Protein AF-A0A1W2E3R9-F1 (afdb_monomer_lite)

Structure (mmCIF, N/CA/C/O backbone):
data_AF-A0A1W2E3R9-F1
#
_entry.id   AF-A0A1W2E3R9-F1
#
loop_
_atom_site.group_PDB
_atom_site.id
_atom_site.type_symbol
_atom_site.label_atom_id
_atom_site.label_alt_id
_atom_site.label_comp_id
_atom_site.label_asym_id
_atom_site.label_entity_id
_atom_site.label_seq_id
_atom_site.pdbx_PDB_ins_code
_atom_site.Cartn_x
_atom_site.Cartn_y
_atom_site.Cartn_z
_atom_site.occupancy
_atom_site.B_iso_or_equiv
_atom_site.auth_seq_id
_atom_site.auth_comp_id
_atom_site.auth_asym_id
_atom_site.auth_atom_id
_atom_site.pdbx_PDB_model_num
ATOM 1 N N . MET A 1 1 ? 9.033 -25.058 -0.816 1.00 44.56 1 MET A N 1
ATOM 2 C CA . MET A 1 1 ? 7.835 -24.252 -1.118 1.00 44.56 1 MET A CA 1
ATOM 3 C C . MET A 1 1 ? 8.364 -22.857 -1.379 1.00 44.56 1 MET A C 1
ATOM 5 O O . MET A 1 1 ? 8.979 -22.312 -0.474 1.00 44.56 1 MET A O 1
ATOM 9 N N . THR A 1 2 ? 8.320 -22.373 -2.618 1.00 52.03 2 THR A N 1
ATOM 10 C CA . THR A 1 2 ? 8.817 -21.028 -2.948 1.00 52.03 2 THR A CA 1
ATOM 11 C C . THR A 1 2 ? 7.955 -20.015 -2.199 1.00 52.03 2 THR A C 1
ATOM 13 O O . THR A 1 2 ? 6.732 -20.154 -2.202 1.00 52.03 2 THR A O 1
ATOM 16 N N . ASP A 1 3 ? 8.582 -19.063 -1.510 1.00 84.88 3 ASP A N 1
ATOM 17 C CA . ASP A 1 3 ? 7.888 -17.961 -0.839 1.00 84.88 3 ASP A CA 1
ATOM 18 C C . ASP A 1 3 ? 6.992 -17.246 -1.869 1.00 84.88 3 ASP A C 1
ATOM 20 O O . ASP A 1 3 ? 7.443 -16.931 -2.973 1.00 84.88 3 ASP A O 1
ATOM 24 N N . ILE A 1 4 ? 5.713 -17.034 -1.542 1.00 76.00 4 ILE A N 1
ATOM 25 C CA . ILE A 1 4 ? 4.731 -16.383 -2.425 1.00 76.00 4 ILE A CA 1
ATOM 26 C C . ILE A 1 4 ? 5.256 -15.015 -2.878 1.00 76.00 4 ILE A C 1
ATOM 28 O O . ILE A 1 4 ? 5.067 -14.644 -4.038 1.00 76.00 4 ILE A O 1
ATOM 32 N N . ARG A 1 5 ? 5.992 -14.303 -2.013 1.00 80.00 5 ARG A N 1
ATOM 33 C CA . ARG A 1 5 ? 6.650 -13.043 -2.375 1.00 80.00 5 ARG A CA 1
ATOM 34 C C . ARG A 1 5 ? 7.653 -13.240 -3.510 1.00 80.00 5 ARG A C 1
ATOM 36 O O . ARG A 1 5 ? 7.603 -12.518 -4.502 1.00 80.00 5 ARG A O 1
ATOM 43 N N . GLN A 1 6 ? 8.522 -14.241 -3.395 1.00 81.25 6 GLN A N 1
ATOM 44 C CA . GLN A 1 6 ? 9.517 -14.550 -4.420 1.00 81.25 6 GLN A CA 1
ATOM 45 C C . GLN A 1 6 ? 8.853 -14.935 -5.751 1.00 81.25 6 GLN A C 1
ATOM 47 O O . GLN A 1 6 ? 9.261 -14.445 -6.801 1.00 81.25 6 GLN A O 1
ATOM 52 N N . ALA A 1 7 ? 7.794 -15.750 -5.716 1.00 76.25 7 ALA A N 1
ATOM 53 C CA . ALA A 1 7 ? 7.056 -16.129 -6.921 1.00 76.25 7 ALA A CA 1
ATOM 54 C C . ALA A 1 7 ? 6.421 -14.911 -7.626 1.00 76.25 7 ALA A C 1
ATOM 56 O O . ALA A 1 7 ? 6.447 -14.814 -8.855 1.00 76.25 7 ALA A O 1
ATOM 57 N N . LEU A 1 8 ? 5.888 -13.954 -6.859 1.00 78.75 8 LEU A N 1
ATOM 58 C CA . LEU A 1 8 ? 5.338 -12.706 -7.396 1.00 78.75 8 LEU A CA 1
ATOM 59 C C . LEU A 1 8 ? 6.429 -11.806 -7.991 1.00 78.75 8 LEU A C 1
ATOM 61 O O . LEU A 1 8 ? 6.228 -11.231 -9.060 1.00 78.75 8 LEU A O 1
ATOM 65 N N . GLU A 1 9 ? 7.587 -11.688 -7.337 1.00 87.12 9 GLU A N 1
ATOM 66 C CA . GLU A 1 9 ? 8.725 -10.915 -7.850 1.00 87.12 9 GLU A CA 1
ATOM 67 C C . GLU A 1 9 ? 9.290 -11.502 -9.153 1.00 87.12 9 GLU A C 1
ATOM 69 O O . GLU A 1 9 ? 9.635 -10.758 -10.076 1.00 87.12 9 GLU A O 1
ATOM 74 N N . GLU A 1 10 ? 9.367 -12.830 -9.256 1.00 86.19 10 GLU A N 1
ATOM 75 C CA . GLU A 1 10 ? 9.781 -13.528 -10.477 1.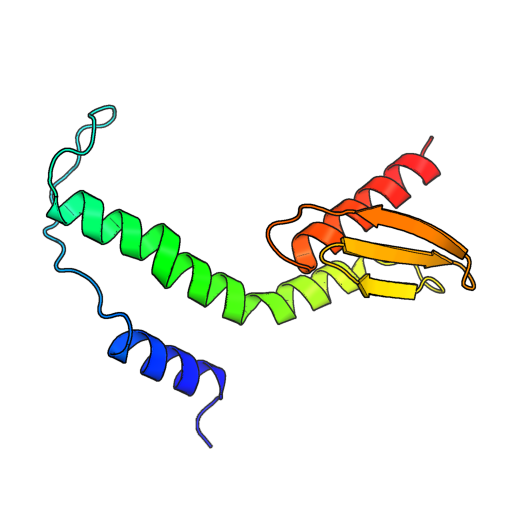00 86.19 10 GLU A CA 1
ATOM 76 C C . GLU A 1 10 ? 8.788 -13.282 -11.621 1.00 86.19 10 GLU A C 1
ATOM 78 O O . GLU A 1 10 ? 9.197 -12.887 -12.716 1.00 86.19 10 GLU A O 1
ATOM 83 N N . ALA A 1 11 ? 7.483 -13.415 -11.362 1.00 81.81 11 ALA A N 1
ATOM 84 C CA . ALA A 1 11 ? 6.445 -13.117 -12.348 1.00 81.81 11 ALA A CA 1
ATOM 85 C C . ALA A 1 11 ? 6.476 -11.645 -12.799 1.00 81.81 11 ALA A C 1
ATOM 87 O O . ALA A 1 11 ? 6.371 -11.358 -13.995 1.00 81.81 11 ALA A O 1
ATOM 88 N N . PHE A 1 12 ? 6.681 -10.709 -11.866 1.00 87.75 12 PHE A N 1
ATOM 89 C CA . PHE A 1 12 ? 6.787 -9.282 -12.167 1.00 87.75 12 PHE A CA 1
ATOM 90 C C . PHE A 1 12 ? 7.926 -8.980 -13.147 1.00 87.75 12 PHE A C 1
ATOM 92 O O . PHE A 1 12 ? 7.710 -8.259 -14.119 1.00 87.75 12 PHE A O 1
ATOM 99 N N . LYS A 1 13 ? 9.113 -9.567 -12.948 1.00 88.25 13 LYS A N 1
ATOM 100 C CA . LYS A 1 13 ? 10.271 -9.363 -13.840 1.00 88.25 13 LYS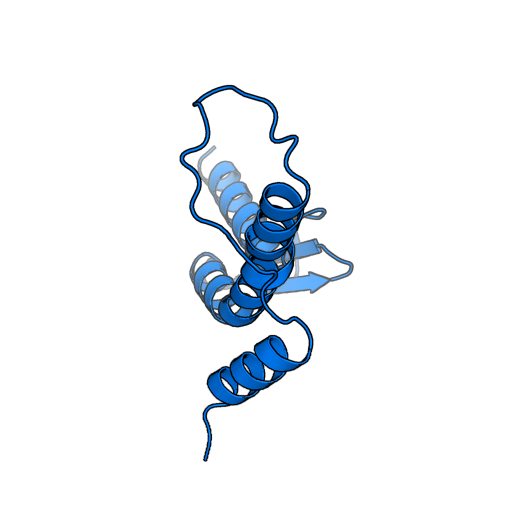 A CA 1
ATOM 101 C C . LYS A 1 13 ? 10.015 -9.852 -15.268 1.00 88.25 13 LYS A C 1
ATOM 103 O O . LYS A 1 13 ? 10.538 -9.259 -16.207 1.00 88.25 13 LYS A O 1
ATOM 108 N N . VAL A 1 14 ? 9.216 -10.909 -15.436 1.00 89.88 14 VAL A N 1
ATOM 109 C CA . VAL A 1 14 ? 8.850 -11.449 -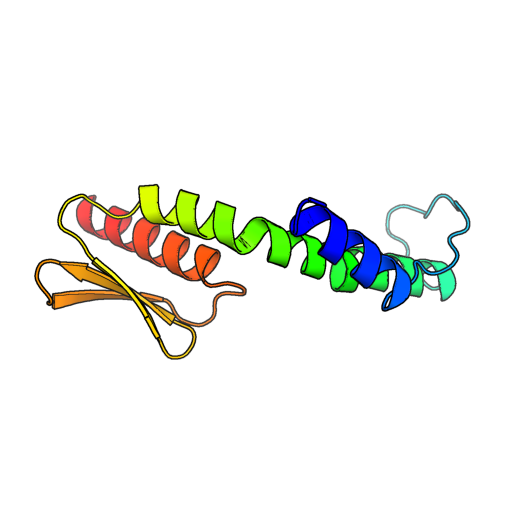16.757 1.00 89.88 14 VAL A CA 1
ATOM 110 C C . VAL A 1 14 ? 7.813 -10.565 -17.454 1.00 89.88 14 VAL A C 1
ATOM 112 O O . VAL A 1 14 ? 7.953 -10.276 -18.640 1.00 89.88 14 VAL A O 1
ATOM 115 N N . ILE A 1 15 ? 6.779 -10.124 -16.733 1.00 85.19 15 ILE A N 1
ATOM 116 C CA . ILE A 1 15 ? 5.667 -9.336 -17.297 1.00 85.19 15 ILE A CA 1
ATOM 117 C C . ILE A 1 15 ? 6.080 -7.875 -17.542 1.00 85.19 15 ILE A C 1
ATOM 119 O O . ILE A 1 15 ? 5.652 -7.251 -18.514 1.00 85.19 15 ILE A O 1
ATOM 123 N N . HIS A 1 16 ? 6.918 -7.324 -16.665 1.00 87.12 16 HIS A N 1
ATOM 124 C CA . HIS A 1 16 ? 7.356 -5.932 -16.682 1.00 87.12 16 HIS A CA 1
ATOM 125 C C . HIS A 1 16 ? 8.887 -5.835 -16.694 1.00 87.12 16 HIS A C 1
ATOM 127 O O . HIS A 1 16 ? 9.472 -5.355 -15.719 1.00 87.12 16 HIS A O 1
ATOM 133 N N . PRO A 1 17 ? 9.552 -6.253 -17.786 1.00 90.31 17 PRO A N 1
ATOM 134 C CA . PRO A 1 17 ? 11.005 -6.219 -17.863 1.00 90.31 17 PRO A CA 1
ATOM 135 C C . PRO A 1 17 ? 11.536 -4.791 -17.704 1.00 90.31 17 PRO A C 1
ATOM 137 O O . PRO A 1 17 ? 10.934 -3.823 -18.180 1.00 90.31 17 PRO A O 1
ATOM 140 N N . GLU A 1 18 ? 12.676 -4.673 -17.030 1.00 90.38 18 GLU A N 1
ATOM 141 C CA . GLU A 1 18 ? 13.361 -3.399 -16.837 1.00 90.38 18 GLU A CA 1
ATOM 142 C C . GLU A 1 18 ? 13.813 -2.822 -18.192 1.00 90.38 18 GLU A C 1
ATOM 144 O O . GLU A 1 18 ? 14.468 -3.523 -18.972 1.00 90.38 18 GLU A O 1
ATOM 149 N N . PRO A 1 19 ? 13.486 -1.554 -18.507 1.00 87.69 19 PRO A N 1
ATOM 150 C CA . PRO A 1 19 ? 13.969 -0.908 -19.714 1.00 87.69 19 PRO A CA 1
ATOM 151 C C . PRO A 1 19 ? 15.491 -0.748 -19.663 1.00 87.69 19 PRO A C 1
ATOM 153 O O . PRO A 1 19 ? 16.032 -0.452 -18.594 1.00 87.69 19 PRO A O 1
ATOM 156 N N . PRO A 1 20 ? 16.183 -0.835 -20.811 1.00 83.19 20 PRO A N 1
ATOM 157 C CA . PRO A 1 20 ? 17.617 -0.596 -20.866 1.00 83.19 20 PRO A CA 1
ATOM 158 C C . PRO A 1 20 ? 17.959 0.789 -20.305 1.00 83.19 20 PRO A C 1
ATOM 160 O O . PRO A 1 20 ? 17.397 1.804 -20.721 1.00 83.19 20 PRO A O 1
ATOM 163 N N . TYR A 1 21 ? 18.907 0.823 -19.370 1.00 76.81 21 TYR A N 1
ATOM 164 C CA . TYR A 1 21 ? 19.400 2.044 -18.747 1.00 76.81 21 TYR A CA 1
ATOM 165 C C . TYR A 1 21 ? 20.882 2.231 -19.058 1.00 76.81 21 TYR A C 1
ATOM 167 O O . TYR A 1 21 ? 21.712 1.389 -18.724 1.00 76.81 21 TYR A O 1
ATOM 175 N N . SER A 1 22 ? 21.231 3.354 -19.683 1.00 69.81 22 SER A N 1
ATOM 176 C CA . SER A 1 22 ? 22.622 3.796 -19.758 1.00 69.81 22 SER A CA 1
ATOM 177 C C . SER A 1 22 ? 22.875 4.773 -18.619 1.00 69.81 22 SER A C 1
ATOM 179 O O . SER A 1 22 ? 22.222 5.819 -18.570 1.00 69.81 22 SER A O 1
ATOM 181 N N . TRP A 1 23 ? 23.828 4.470 -17.735 1.00 59.25 23 TRP A N 1
ATOM 182 C CA . TRP A 1 23 ? 24.254 5.420 -16.712 1.00 59.25 23 TRP A CA 1
ATOM 183 C C . TRP A 1 23 ? 24.848 6.653 -17.399 1.00 59.25 23 TRP A C 1
ATOM 185 O O . TRP A 1 23 ? 25.952 6.619 -17.940 1.00 59.25 23 TRP A O 1
ATOM 195 N N . LYS A 1 24 ? 24.076 7.737 -17.417 1.00 65.44 24 LYS A N 1
ATOM 196 C CA . LYS A 1 24 ? 24.536 9.074 -17.774 1.00 65.44 24 LYS A CA 1
ATOM 197 C C . LYS A 1 24 ? 24.268 9.962 -16.563 1.00 65.44 24 LYS A C 1
ATOM 199 O O . LYS A 1 24 ? 23.126 9.980 -16.094 1.00 65.44 24 LYS A O 1
ATOM 204 N N . PRO A 1 25 ? 25.271 10.680 -16.036 1.00 61.62 25 PRO A N 1
ATOM 205 C CA . PRO A 1 25 ? 25.018 11.675 -15.010 1.00 61.62 25 PRO A CA 1
ATOM 206 C C . PRO A 1 25 ? 24.047 12.710 -15.579 1.00 61.62 25 PRO A C 1
ATOM 208 O O . PRO A 1 25 ? 24.301 13.302 -16.628 1.00 61.62 25 PRO A O 1
ATOM 211 N N . LEU A 1 26 ? 22.902 12.875 -14.918 1.00 61.47 26 LEU A N 1
ATOM 212 C CA . LEU A 1 26 ? 21.925 13.883 -15.303 1.00 61.47 26 LEU A CA 1
ATOM 213 C C . LEU A 1 26 ? 22.347 15.220 -14.691 1.00 61.47 26 LEU A C 1
ATOM 215 O O . LEU A 1 26 ? 22.618 15.260 -13.487 1.00 61.47 26 LEU A O 1
ATOM 219 N N . PRO A 1 27 ? 22.393 16.305 -15.477 1.00 57.38 27 PRO A N 1
ATOM 220 C CA . PRO A 1 27 ? 22.580 17.634 -14.923 1.00 57.38 27 PRO A CA 1
ATOM 221 C C . PRO A 1 27 ? 21.458 17.920 -13.918 1.00 57.38 27 PRO A C 1
ATOM 223 O O . PRO A 1 27 ? 20.277 17.687 -14.193 1.00 57.38 27 PRO A O 1
ATOM 226 N N . VAL A 1 28 ? 21.819 18.390 -12.724 1.00 58.84 28 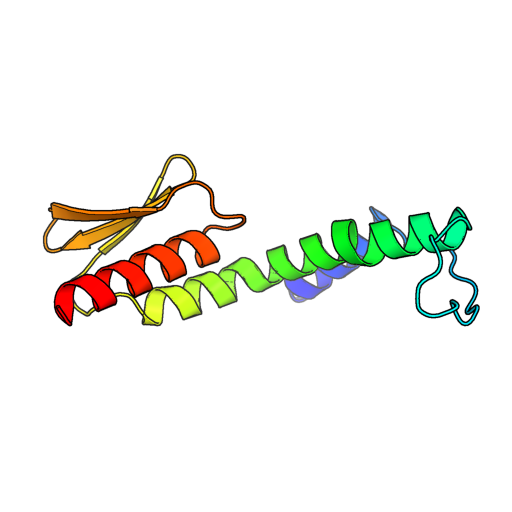VAL A N 1
ATOM 227 C CA . VAL A 1 28 ? 20.838 18.778 -11.706 1.00 58.84 28 VAL A CA 1
ATOM 228 C C . VAL A 1 28 ? 20.068 19.989 -12.230 1.00 58.84 28 VAL A C 1
ATOM 230 O O . VAL A 1 28 ? 20.660 21.038 -12.457 1.00 58.84 28 VAL A O 1
ATOM 233 N N . GLY A 1 29 ? 18.754 19.842 -12.411 1.00 58.75 29 GLY A N 1
ATOM 234 C CA . GLY A 1 29 ? 17.867 20.926 -12.849 1.00 58.75 29 GLY A CA 1
ATOM 235 C C . GLY A 1 29 ? 17.452 20.891 -14.323 1.00 58.75 29 GLY A C 1
ATOM 236 O O . GLY A 1 29 ? 16.560 21.651 -14.691 1.00 58.75 29 GLY A O 1
ATOM 237 N N . ASP A 1 30 ? 18.008 19.993 -15.141 1.00 60.91 30 ASP A N 1
ATOM 238 C CA . ASP A 1 30 ? 17.597 19.865 -16.543 1.00 60.91 30 ASP A CA 1
ATOM 239 C C . ASP A 1 30 ? 16.360 18.978 -16.725 1.00 60.91 30 ASP A C 1
ATOM 241 O O . ASP A 1 30 ? 16.153 17.963 -16.047 1.00 60.91 30 ASP A O 1
ATOM 245 N N . VAL A 1 31 ? 15.529 19.353 -17.701 1.00 65.56 31 VAL A N 1
ATOM 246 C CA . VAL A 1 31 ? 14.400 18.537 -18.151 1.00 65.56 31 VAL A CA 1
ATOM 247 C C . VAL A 1 31 ? 14.952 17.256 -18.773 1.00 65.56 31 VAL A C 1
ATOM 249 O O . VAL A 1 31 ? 15.743 17.294 -19.711 1.00 65.56 31 VAL A O 1
ATOM 252 N N . ILE A 1 32 ? 14.509 16.101 -18.274 1.00 68.12 32 ILE A N 1
ATOM 253 C CA . ILE A 1 32 ? 14.883 14.802 -18.841 1.00 68.12 32 ILE A CA 1
ATOM 254 C C . ILE A 1 32 ? 14.242 14.669 -20.222 1.00 68.12 32 ILE A C 1
ATOM 256 O O . ILE A 1 32 ? 13.043 14.403 -20.343 1.00 68.12 32 ILE A O 1
ATOM 260 N N . THR A 1 33 ? 15.051 14.852 -21.259 1.00 75.19 33 THR A N 1
ATOM 261 C CA . THR A 1 33 ? 14.637 14.737 -22.663 1.00 75.19 33 THR A CA 1
ATOM 262 C C . THR A 1 33 ? 15.002 13.391 -23.280 1.00 75.19 33 THR A C 1
ATOM 264 O O . THR A 1 33 ? 14.348 12.985 -24.238 1.00 75.19 33 THR A O 1
ATOM 267 N N . ASP A 1 34 ? 15.987 12.673 -22.722 1.00 80.62 34 ASP A N 1
ATOM 268 C CA . ASP A 1 34 ? 16.399 11.349 -23.203 1.00 80.62 34 ASP A CA 1
ATOM 269 C C . ASP A 1 34 ? 15.246 10.335 -23.007 1.00 80.62 34 ASP A C 1
ATOM 271 O O . ASP A 1 34 ? 14.858 10.053 -21.862 1.00 80.62 34 ASP A O 1
ATOM 275 N N . PRO A 1 35 ? 14.677 9.777 -24.097 1.00 83.00 35 PRO A N 1
ATOM 276 C CA . PRO A 1 35 ? 13.549 8.855 -24.012 1.00 83.00 35 PRO A CA 1
ATOM 277 C C . PRO A 1 35 ? 13.859 7.586 -23.216 1.00 83.00 35 PRO A C 1
ATOM 279 O O . PRO A 1 35 ? 12.969 7.076 -22.538 1.00 83.00 35 PRO A O 1
ATOM 282 N N . ALA A 1 36 ? 15.103 7.097 -23.251 1.00 82.19 36 ALA A N 1
ATOM 283 C CA . ALA A 1 36 ? 15.505 5.899 -22.518 1.00 82.19 36 ALA A CA 1
ATOM 284 C C . ALA A 1 36 ? 15.557 6.175 -21.012 1.00 82.19 36 ALA A C 1
ATOM 286 O O . ALA A 1 36 ? 15.003 5.417 -20.216 1.00 82.19 36 ALA A O 1
ATOM 287 N N . VAL A 1 37 ? 16.124 7.320 -20.616 1.00 81.12 37 VAL A N 1
ATOM 288 C CA . VAL A 1 37 ? 16.126 7.758 -19.210 1.00 81.12 37 VAL A CA 1
ATOM 289 C C . VAL A 1 37 ? 14.698 7.990 -18.713 1.00 81.12 37 VAL A C 1
ATOM 291 O O . VAL A 1 37 ? 14.358 7.596 -17.595 1.00 81.12 37 VA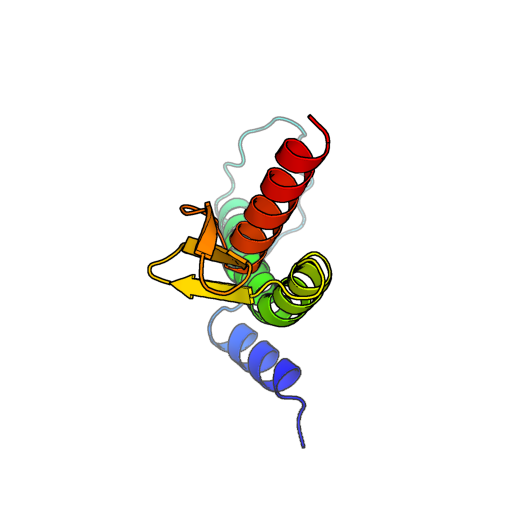L A O 1
ATOM 294 N N . LYS A 1 38 ? 13.834 8.593 -19.540 1.00 82.00 38 LYS A N 1
ATOM 295 C CA . LYS A 1 38 ? 12.421 8.817 -19.205 1.00 82.00 38 LYS A CA 1
ATOM 296 C C . LYS A 1 38 ? 11.661 7.499 -19.037 1.00 82.00 38 LYS A C 1
ATOM 298 O O . LYS A 1 38 ? 10.928 7.356 -18.060 1.00 82.00 38 LYS A O 1
ATOM 303 N N . ALA A 1 39 ? 11.850 6.545 -19.949 1.00 82.88 39 ALA A N 1
ATOM 304 C CA . ALA A 1 39 ? 11.229 5.224 -19.885 1.00 82.88 39 ALA A CA 1
ATOM 305 C C . ALA A 1 39 ? 11.685 4.445 -18.644 1.00 82.88 39 ALA A C 1
ATOM 307 O O . ALA A 1 39 ? 10.847 3.926 -17.908 1.00 82.88 39 ALA A O 1
ATOM 308 N N . HIS A 1 40 ? 12.989 4.438 -18.362 1.00 85.31 40 HIS A N 1
ATOM 309 C CA . HIS A 1 40 ? 13.539 3.788 -17.178 1.00 85.31 40 HIS A CA 1
ATOM 310 C C . HIS A 1 40 ? 13.024 4.427 -15.878 1.00 85.31 40 HIS A C 1
ATOM 312 O O . HIS A 1 40 ? 12.539 3.719 -15.000 1.00 85.31 40 HIS A O 1
ATOM 318 N N . ARG A 1 41 ? 13.012 5.765 -15.761 1.00 80.81 41 ARG A N 1
ATOM 319 C CA . ARG A 1 41 ? 12.424 6.445 -14.591 1.00 80.81 41 ARG A CA 1
ATOM 320 C C . ARG A 1 41 ? 10.939 6.156 -14.428 1.00 80.81 41 ARG A C 1
ATOM 322 O O . ARG A 1 41 ? 10.475 5.949 -13.308 1.00 80.81 41 ARG A O 1
ATOM 329 N N . TYR A 1 42 ? 10.184 6.175 -15.523 1.00 81.88 42 TYR A N 1
ATOM 330 C CA . TYR A 1 42 ? 8.771 5.833 -15.472 1.00 81.88 42 TYR A CA 1
ATOM 331 C C . TYR A 1 42 ? 8.589 4.415 -14.928 1.00 81.88 42 TYR A C 1
ATOM 333 O O . TYR A 1 42 ? 7.826 4.236 -13.980 1.00 81.88 42 TYR A O 1
ATOM 341 N N . TRP A 1 43 ? 9.336 3.444 -15.458 1.00 89.12 43 TRP A N 1
ATOM 342 C CA . TRP A 1 43 ? 9.306 2.064 -14.990 1.00 89.12 43 TRP A CA 1
ATOM 343 C C . TRP A 1 43 ? 9.689 1.947 -13.508 1.00 89.12 43 TRP A C 1
ATOM 345 O O . TRP A 1 43 ? 8.911 1.401 -12.728 1.00 89.12 43 TRP A O 1
ATOM 355 N N . LEU A 1 44 ? 10.802 2.554 -13.087 1.00 82.69 44 LEU A N 1
ATOM 356 C CA . LEU A 1 44 ? 11.287 2.530 -11.705 1.00 82.69 44 LEU A CA 1
ATOM 357 C C . LEU A 1 44 ? 10.236 3.063 -10.717 1.00 82.69 44 LEU A C 1
ATOM 359 O O . LEU A 1 44 ? 9.879 2.393 -9.751 1.00 82.69 44 LEU A O 1
ATOM 363 N N . TYR A 1 45 ? 9.688 4.255 -10.963 1.00 77.06 45 TYR A N 1
ATOM 364 C CA . TYR A 1 45 ? 8.807 4.911 -9.990 1.00 77.06 45 TYR A CA 1
ATOM 365 C C . TYR A 1 45 ? 7.337 4.481 -10.087 1.00 77.06 45 TYR A C 1
ATOM 367 O O . TYR A 1 45 ? 6.628 4.460 -9.071 1.00 77.06 45 TYR A O 1
ATOM 375 N N . ASN A 1 46 ? 6.862 4.150 -11.292 1.00 76.75 46 ASN A N 1
ATOM 376 C CA . ASN A 1 46 ? 5.446 3.875 -11.544 1.00 76.75 46 ASN A CA 1
ATOM 377 C C . ASN A 1 46 ? 5.134 2.399 -11.745 1.00 76.75 46 ASN A C 1
ATOM 379 O O . ASN A 1 46 ? 4.015 2.010 -11.443 1.00 76.75 46 ASN A O 1
ATOM 383 N N . VAL A 1 47 ? 6.068 1.584 -12.229 1.00 81.56 47 VAL A N 1
ATOM 384 C CA . VAL A 1 47 ? 5.818 0.155 -12.457 1.00 81.56 47 VAL A CA 1
ATOM 385 C C . VAL A 1 47 ? 6.387 -0.642 -11.287 1.00 81.56 47 VAL A C 1
ATOM 387 O O . VAL A 1 47 ? 5.626 -1.156 -10.469 1.00 81.56 47 VAL A O 1
ATOM 390 N N . GLN A 1 48 ? 7.709 -0.626 -11.119 1.00 86.19 48 GLN A N 1
ATOM 391 C CA . GLN A 1 48 ? 8.405 -1.331 -10.042 1.00 86.19 48 GLN A CA 1
ATOM 392 C C . GLN A 1 48 ? 8.044 -0.771 -8.661 1.00 86.19 48 GLN A C 1
ATOM 394 O O . GLN A 1 48 ? 7.648 -1.516 -7.767 1.00 86.19 48 GLN A O 1
ATOM 399 N N . GLY A 1 49 ? 8.088 0.552 -8.492 1.00 76.94 49 GLY A N 1
ATOM 400 C CA . GLY A 1 49 ? 7.727 1.190 -7.228 1.00 76.94 49 GLY A CA 1
ATOM 401 C C . GLY A 1 49 ? 6.278 0.924 -6.804 1.00 76.94 49 GLY A C 1
ATOM 402 O O . GLY A 1 49 ? 6.005 0.821 -5.613 1.00 76.94 49 GLY A O 1
ATOM 403 N N . ARG A 1 50 ? 5.328 0.793 -7.745 1.00 74.19 50 ARG A N 1
ATOM 404 C CA . ARG A 1 50 ? 3.941 0.416 -7.406 1.00 74.19 50 ARG A CA 1
ATOM 405 C C . ARG A 1 50 ? 3.837 -1.051 -7.011 1.00 74.19 50 ARG A C 1
ATOM 407 O O . ARG A 1 50 ? 3.137 -1.341 -6.050 1.00 74.19 50 ARG A O 1
ATOM 414 N N . PHE A 1 51 ? 4.540 -1.936 -7.710 1.00 80.62 51 PHE A N 1
ATOM 415 C CA . PHE A 1 51 ? 4.563 -3.360 -7.396 1.00 80.62 51 PHE A CA 1
ATOM 416 C C . PHE A 1 51 ? 5.117 -3.640 -5.992 1.00 80.62 51 PHE A C 1
ATOM 418 O O . PHE A 1 51 ? 4.478 -4.341 -5.217 1.00 80.62 51 PHE A O 1
ATOM 425 N N . TYR A 1 52 ? 6.234 -3.022 -5.600 1.00 78.19 52 TYR A N 1
ATOM 426 C CA . TYR A 1 52 ? 6.761 -3.212 -4.243 1.00 78.19 52 TYR A CA 1
ATOM 427 C C . TYR A 1 52 ? 5.864 -2.605 -3.164 1.00 78.19 52 TYR A C 1
ATOM 429 O O . TYR A 1 52 ? 5.619 -3.245 -2.150 1.00 78.19 52 TYR A O 1
ATOM 437 N N . ARG A 1 53 ? 5.268 -1.431 -3.414 1.00 68.75 53 ARG A N 1
ATOM 438 C CA . ARG A 1 53 ? 4.237 -0.885 -2.515 1.00 68.75 53 ARG A CA 1
ATOM 439 C C . ARG A 1 53 ? 3.026 -1.804 -2.373 1.00 68.75 53 ARG A C 1
ATOM 441 O O . ARG A 1 53 ? 2.393 -1.779 -1.329 1.00 68.75 53 ARG A O 1
ATOM 448 N N . PHE A 1 54 ? 2.686 -2.570 -3.409 1.00 70.81 54 PHE A N 1
ATOM 449 C CA . PHE A 1 54 ? 1.630 -3.579 -3.350 1.00 70.81 54 PHE A CA 1
ATOM 450 C C . PHE A 1 54 ? 2.051 -4.780 -2.495 1.00 70.81 54 PHE A C 1
ATOM 452 O O . PHE A 1 54 ? 1.275 -5.203 -1.647 1.00 70.81 54 PHE A O 1
ATOM 459 N N . LEU A 1 55 ? 3.285 -5.272 -2.648 1.00 71.38 55 LEU A N 1
ATOM 460 C CA . LEU A 1 55 ? 3.817 -6.350 -1.804 1.00 71.38 55 LEU A CA 1
ATOM 461 C C . LEU A 1 55 ? 3.922 -5.954 -0.326 1.00 71.38 55 LEU A C 1
ATOM 463 O O . LEU A 1 55 ? 3.749 -6.794 0.549 1.00 71.38 55 LEU A O 1
ATOM 467 N N . ASP A 1 56 ? 4.187 -4.679 -0.051 1.00 68.50 56 ASP A N 1
ATOM 468 C CA . ASP A 1 56 ? 4.307 -4.156 1.309 1.00 68.50 56 ASP A CA 1
ATOM 469 C C . ASP A 1 56 ? 2.973 -3.595 1.848 1.00 68.50 56 ASP A C 1
ATOM 471 O O . ASP A 1 56 ? 2.896 -3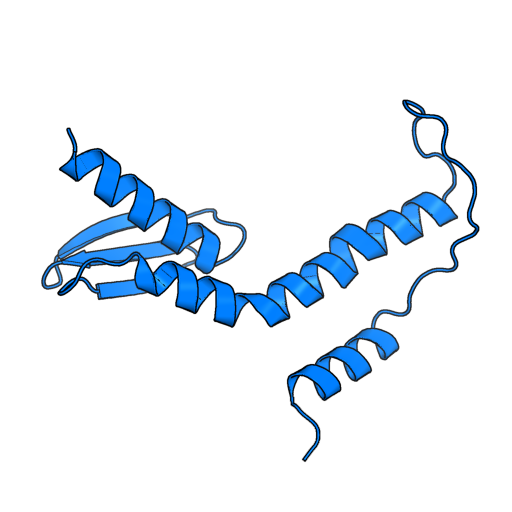.189 3.008 1.00 68.50 56 ASP A O 1
ATOM 475 N N . ALA A 1 57 ? 1.903 -3.579 1.041 1.00 64.31 57 ALA A N 1
ATOM 476 C CA . ALA A 1 57 ? 0.613 -3.007 1.428 1.00 64.31 57 ALA A CA 1
ATOM 477 C C . ALA A 1 57 ? -0.030 -3.749 2.607 1.00 64.31 57 ALA A C 1
ATOM 479 O O . ALA A 1 57 ? -0.665 -3.099 3.438 1.00 64.31 57 ALA A O 1
ATOM 480 N N . GLU A 1 58 ? 0.147 -5.070 2.709 1.00 63.34 58 GLU A N 1
ATOM 481 C CA . GLU A 1 58 ? -0.309 -5.850 3.869 1.00 63.34 58 GLU A CA 1
ATOM 482 C C . GLU A 1 58 ? 0.447 -5.432 5.134 1.00 63.34 58 GLU A C 1
ATOM 484 O O . GLU A 1 58 ? -0.183 -5.034 6.109 1.00 63.34 58 GLU A O 1
ATOM 489 N N . ALA A 1 59 ? 1.781 -5.365 5.082 1.00 63.12 59 ALA A N 1
ATOM 490 C CA . ALA A 1 59 ? 2.598 -4.936 6.218 1.00 63.12 59 ALA A CA 1
ATOM 491 C C . ALA A 1 59 ? 2.291 -3.492 6.661 1.00 63.12 59 ALA A C 1
ATOM 493 O O . ALA A 1 59 ? 2.278 -3.183 7.851 1.00 63.12 59 ALA A O 1
ATOM 494 N N . TRP A 1 60 ? 2.022 -2.587 5.717 1.00 64.56 60 TRP A N 1
ATOM 495 C CA . TRP A 1 60 ? 1.622 -1.213 6.034 1.00 64.56 60 TRP A CA 1
ATOM 496 C C . TRP A 1 60 ? 0.201 -1.119 6.582 1.00 64.56 60 TRP A C 1
ATOM 498 O O . TRP A 1 60 ? -0.071 -0.248 7.406 1.00 64.56 60 TRP A O 1
ATOM 508 N N . THR A 1 61 ? -0.700 -1.996 6.140 1.00 68.31 61 THR A N 1
ATOM 509 C CA . THR A 1 61 ? -2.052 -2.080 6.697 1.00 68.31 61 THR A CA 1
ATOM 510 C C . THR A 1 61 ? -1.992 -2.612 8.126 1.00 68.31 61 THR A C 1
ATOM 512 O O . THR A 1 61 ? -2.582 -1.991 9.003 1.00 68.31 61 THR A O 1
ATOM 515 N N . ASP A 1 62 ? -1.194 -3.649 8.395 1.00 66.44 62 ASP A N 1
ATOM 516 C CA . ASP A 1 62 ? -0.949 -4.177 9.745 1.00 66.44 62 ASP A CA 1
ATOM 517 C C . ASP A 1 62 ? -0.348 -3.122 10.680 1.00 66.44 62 ASP A C 1
ATOM 519 O O . ASP A 1 62 ? -0.847 -2.902 11.784 1.00 66.44 62 ASP A O 1
ATOM 523 N N . ALA A 1 63 ? 0.675 -2.395 10.225 1.00 65.00 63 ALA A N 1
ATOM 524 C CA . ALA A 1 63 ? 1.258 -1.300 10.998 1.00 65.00 63 ALA A CA 1
ATOM 525 C C . ALA A 1 63 ? 0.247 -0.167 11.261 1.00 65.00 63 ALA A C 1
ATOM 527 O O . ALA A 1 63 ? 0.224 0.401 12.351 1.00 65.00 63 ALA A O 1
ATOM 528 N N . ALA A 1 64 ? -0.613 0.158 10.290 1.00 69.75 64 ALA A N 1
ATOM 529 C CA . ALA A 1 64 ? -1.672 1.149 10.469 1.00 69.75 64 ALA A CA 1
ATOM 530 C C . ALA A 1 64 ? -2.781 0.656 11.418 1.00 69.75 64 ALA A C 1
ATOM 532 O O . ALA A 1 64 ? -3.328 1.463 12.170 1.00 69.75 64 ALA A O 1
ATOM 533 N N . MET A 1 65 ? -3.074 -0.650 11.454 1.00 70.25 65 MET A N 1
ATOM 534 C CA . MET A 1 65 ? -3.995 -1.239 12.432 1.00 70.25 65 MET A CA 1
ATOM 535 C C . MET A 1 65 ? -3.497 -1.083 13.868 1.00 70.25 65 MET A C 1
ATOM 537 O O . MET A 1 65 ? -4.314 -0.881 14.760 1.00 70.25 65 MET A O 1
ATOM 541 N N . MET A 1 66 ? -2.181 -1.092 14.104 1.00 72.25 66 MET A N 1
ATOM 542 C CA . MET A 1 66 ? -1.621 -0.837 15.441 1.00 72.25 66 MET A CA 1
ATOM 543 C C . MET A 1 66 ? -1.935 0.570 15.979 1.00 72.25 66 MET A C 1
ATOM 545 O O . MET A 1 66 ? -1.752 0.824 17.166 1.00 72.25 66 MET A O 1
ATOM 549 N N . LEU A 1 67 ? -2.377 1.494 15.120 1.00 73.12 67 LEU A N 1
ATOM 550 C CA . LEU A 1 67 ? -2.774 2.849 15.508 1.00 73.12 67 LEU A CA 1
ATOM 551 C C . LEU A 1 67 ? -4.267 2.965 15.840 1.00 73.12 67 LEU A C 1
ATOM 553 O O . LEU A 1 67 ? -4.694 4.020 16.309 1.00 73.12 67 LEU A O 1
ATOM 557 N N . VAL A 1 68 ? -5.066 1.927 15.572 1.00 73.69 68 VAL A N 1
ATOM 558 C CA . VAL A 1 68 ? -6.484 1.896 15.945 1.00 73.69 68 VAL A CA 1
ATOM 559 C C . VAL A 1 68 ? -6.571 1.700 17.466 1.00 73.69 68 VAL A C 1
ATOM 561 O O . VAL A 1 68 ? -5.985 0.743 17.974 1.00 73.69 68 VAL A O 1
ATOM 564 N N . PRO A 1 69 ? -7.264 2.583 18.213 1.00 76.19 69 PRO A N 1
ATOM 565 C CA . PRO A 1 69 ? -7.406 2.436 19.660 1.00 76.19 69 PRO A CA 1
ATOM 566 C C . PRO A 1 69 ? -8.048 1.103 20.069 1.00 76.19 69 PRO A C 1
ATOM 568 O O . PRO A 1 69 ? -8.858 0.533 19.337 1.00 76.19 69 PRO A O 1
ATOM 571 N N . GLU A 1 70 ? -7.730 0.617 21.271 1.00 78.50 70 GLU A N 1
ATOM 572 C CA . GLU A 1 70 ? -8.391 -0.574 21.816 1.00 78.50 70 GLU A CA 1
ATOM 573 C C . GLU A 1 70 ? -9.913 -0.377 21.913 1.00 78.50 70 GLU A C 1
ATOM 575 O O . GLU A 1 70 ? -10.404 0.665 22.347 1.00 78.50 70 GLU A O 1
ATOM 580 N N . GLY A 1 71 ? -10.670 -1.400 21.504 1.00 77.25 71 GLY A N 1
ATOM 581 C CA . GLY A 1 71 ? -12.137 -1.368 21.477 1.00 77.25 71 GLY A CA 1
ATOM 582 C C . GLY A 1 71 ? -12.741 -0.650 20.265 1.00 77.25 71 GLY A C 1
ATOM 583 O O . GLY A 1 71 ? -13.967 -0.565 20.160 1.00 77.25 71 GLY A O 1
ATOM 584 N N . TRP A 1 72 ? -11.909 -0.141 19.353 1.00 79.50 72 TRP A N 1
ATOM 585 C CA . TRP A 1 72 ? -12.351 0.469 18.104 1.00 79.50 72 TRP A CA 1
ATOM 586 C C . TRP A 1 72 ? -12.222 -0.521 16.944 1.00 79.50 72 TRP A C 1
ATOM 588 O O . TRP A 1 72 ? -11.358 -1.395 16.916 1.00 79.50 72 TRP A O 1
ATOM 598 N N . GLU A 1 73 ? -13.111 -0.380 15.971 1.00 82.88 73 GLU A N 1
ATOM 599 C CA . GLU A 1 73 ? -13.171 -1.208 14.771 1.00 82.88 73 GLU A CA 1
ATOM 600 C C . GLU A 1 73 ? -12.748 -0.378 13.564 1.00 82.88 73 GLU A C 1
ATOM 602 O O . GLU A 1 73 ? -12.983 0.831 13.517 1.00 82.88 73 GLU A O 1
ATOM 607 N N . TRP A 1 74 ? -12.195 -1.018 12.540 1.00 78.94 74 TRP A N 1
ATOM 608 C CA . TRP A 1 74 ? -11.971 -0.370 11.254 1.00 78.94 74 TRP A CA 1
ATOM 609 C C . TRP A 1 74 ? -12.446 -1.258 10.106 1.00 78.94 74 TRP A C 1
ATOM 611 O O . TRP A 1 74 ? -12.546 -2.476 10.237 1.00 78.94 74 TRP A O 1
ATOM 621 N N . ALA A 1 75 ? -12.753 -0.639 8.971 1.00 77.81 75 ALA A N 1
ATOM 622 C CA . ALA A 1 75 ? -13.039 -1.348 7.731 1.00 77.81 75 ALA A CA 1
ATOM 623 C C . ALA A 1 75 ? -12.606 -0.513 6.523 1.00 77.81 75 ALA A C 1
ATOM 625 O O . ALA A 1 75 ? -12.491 0.710 6.610 1.00 77.81 75 ALA A O 1
ATOM 626 N N . TYR A 1 76 ? -12.403 -1.167 5.382 1.00 73.12 76 TYR A N 1
ATOM 627 C CA . TYR A 1 76 ? -12.231 -0.497 4.097 1.00 73.12 76 TYR A CA 1
ATOM 628 C C . TYR A 1 76 ? -13.475 -0.723 3.239 1.00 73.12 76 TYR A C 1
ATOM 630 O O . TYR A 1 76 ? -13.846 -1.867 2.981 1.00 73.12 76 TYR A O 1
ATOM 638 N N . LEU A 1 77 ? -14.138 0.356 2.829 1.00 71.38 77 LEU A N 1
ATOM 639 C CA . LEU A 1 77 ? -15.407 0.309 2.104 1.00 71.38 77 LEU A CA 1
ATOM 640 C C . LEU A 1 77 ? -15.439 1.429 1.060 1.00 71.38 77 LEU A C 1
ATOM 642 O O . LEU A 1 77 ? -15.104 2.566 1.379 1.00 71.38 77 LEU A O 1
ATOM 646 N N . ASP A 1 78 ? -15.795 1.104 -0.185 1.00 69.38 78 ASP A N 1
ATOM 647 C CA . ASP A 1 78 ? -15.928 2.060 -1.299 1.00 69.38 78 ASP A CA 1
ATOM 648 C C . ASP A 1 78 ? -14.763 3.064 -1.432 1.00 69.38 78 ASP A C 1
ATOM 650 O O . ASP A 1 78 ? -14.953 4.270 -1.586 1.00 69.38 78 ASP A O 1
ATOM 654 N N . ASN A 1 79 ? -13.526 2.561 -1.387 1.00 63.22 79 ASN A N 1
ATOM 655 C CA . ASN A 1 79 ? -12.284 3.346 -1.441 1.00 63.22 79 ASN A CA 1
ATOM 656 C C . ASN A 1 79 ? -12.026 4.290 -0.249 1.00 63.22 79 ASN A C 1
ATOM 658 O O . ASN A 1 79 ? -11.195 5.201 -0.344 1.00 63.22 79 ASN A O 1
ATOM 662 N N . ALA A 1 80 ? -12.690 4.068 0.882 1.00 64.50 80 ALA A N 1
ATOM 663 C CA . ALA A 1 80 ? -12.460 4.795 2.121 1.00 64.50 80 ALA A CA 1
ATOM 664 C C . ALA A 1 80 ? -12.116 3.844 3.271 1.00 64.50 80 ALA A C 1
ATOM 666 O O . ALA A 1 80 ? -12.686 2.761 3.388 1.00 64.50 80 ALA A O 1
ATOM 667 N N . ALA A 1 81 ? -11.206 4.264 4.152 1.00 76.44 81 ALA A N 1
ATOM 668 C CA . ALA A 1 81 ? -11.054 3.623 5.454 1.00 76.44 81 ALA A CA 1
ATOM 669 C C . ALA A 1 81 ? -12.017 4.279 6.440 1.00 76.44 81 ALA A C 1
ATOM 671 O O . ALA A 1 81 ? -12.102 5.507 6.508 1.00 76.44 81 ALA A O 1
ATOM 672 N N . ILE A 1 82 ? -12.730 3.460 7.200 1.00 79.31 82 ILE A N 1
ATOM 673 C CA . ILE A 1 82 ? -13.627 3.896 8.262 1.00 79.31 82 ILE A CA 1
ATOM 674 C C . ILE A 1 82 ? -13.141 3.357 9.598 1.00 79.31 82 ILE A C 1
ATOM 676 O O . ILE A 1 82 ? -12.665 2.228 9.666 1.00 79.31 82 ILE A O 1
ATOM 680 N N . VAL A 1 83 ? -13.298 4.154 10.650 1.00 80.44 83 VAL A N 1
ATOM 681 C CA . VAL A 1 83 ? -13.012 3.786 12.037 1.00 80.44 83 VAL A CA 1
ATOM 682 C C . VAL A 1 83 ? -14.274 4.018 12.866 1.00 80.44 83 VAL A C 1
ATOM 684 O O . VAL A 1 83 ? -14.923 5.067 12.750 1.00 80.44 83 VAL A O 1
ATOM 687 N N . ARG A 1 84 ? -14.656 3.026 13.668 1.00 82.62 84 ARG A N 1
ATOM 688 C CA . ARG A 1 84 ? -15.871 3.000 14.486 1.00 82.62 84 ARG A CA 1
ATOM 689 C C . ARG A 1 84 ? -15.535 2.730 15.948 1.00 82.62 84 ARG A C 1
ATOM 691 O O . ARG A 1 84 ? -14.607 1.992 16.246 1.00 82.62 84 ARG A O 1
ATOM 698 N N . GLU A 1 85 ? -16.350 3.260 16.847 1.00 84.94 85 GLU A N 1
ATOM 699 C CA . GLU A 1 85 ? -16.342 2.924 18.273 1.00 84.94 85 GLU A CA 1
ATOM 700 C C . GLU A 1 85 ? -17.723 2.373 18.632 1.00 84.94 85 GLU A C 1
ATOM 702 O O . GLU A 1 85 ? -18.730 3.048 18.396 1.00 84.94 85 GLU A O 1
ATOM 707 N N . ALA A 1 86 ? -17.786 1.143 19.152 1.00 84.81 86 ALA A N 1
ATOM 708 C CA . ALA A 1 86 ? -19.043 0.467 19.498 1.00 84.81 86 ALA A CA 1
ATOM 709 C C . ALA A 1 86 ? -20.109 0.549 18.376 1.00 84.81 86 ALA A C 1
ATOM 711 O O . ALA A 1 86 ? -21.266 0.903 18.606 1.00 84.81 86 ALA A O 1
ATOM 712 N N . GLY A 1 87 ? -19.696 0.300 17.127 1.00 80.88 87 GLY A N 1
ATOM 713 C CA . GLY A 1 87 ? -20.556 0.358 15.938 1.00 80.88 87 GLY A CA 1
ATOM 714 C C . GLY A 1 87 ? -20.863 1.764 15.400 1.00 80.88 87 GLY A C 1
ATOM 715 O O . GLY A 1 87 ? -21.370 1.886 14.280 1.00 80.88 87 GLY A O 1
ATOM 716 N N . THR A 1 88 ? -20.509 2.826 16.129 1.00 81.94 88 THR A N 1
ATOM 717 C CA . THR A 1 88 ? -20.721 4.223 15.719 1.00 81.94 88 THR A CA 1
ATOM 718 C C . THR A 1 88 ? -19.545 4.724 14.889 1.00 81.94 88 THR A C 1
ATOM 720 O O . THR A 1 88 ? -18.402 4.661 15.333 1.00 81.94 88 THR A O 1
ATOM 723 N N . LEU A 1 89 ? -19.809 5.254 13.691 1.00 80.75 89 LEU A N 1
ATOM 724 C CA . LEU A 1 89 ? -18.777 5.844 12.834 1.00 80.75 89 LEU A CA 1
ATOM 725 C C . LEU A 1 89 ? -18.153 7.074 13.505 1.00 80.75 89 LEU A C 1
ATOM 727 O O . LEU A 1 89 ? -18.851 8.051 13.767 1.00 80.75 89 LEU A O 1
ATOM 731 N N . LYS A 1 90 ? -16.839 7.034 13.737 1.00 80.62 90 LYS A N 1
ATOM 732 C CA . LYS A 1 90 ? -16.067 8.180 14.234 1.00 80.62 90 LYS A CA 1
ATOM 733 C C . LYS A 1 90 ? -15.441 8.940 13.083 1.00 80.62 90 LYS A C 1
ATOM 735 O O . LYS A 1 90 ? -15.667 10.136 12.934 1.00 80.62 90 LYS A O 1
ATOM 740 N N . HIS A 1 91 ? -14.732 8.221 12.214 1.00 76.75 91 HIS A N 1
ATOM 741 C CA . HIS A 1 91 ? -14.062 8.816 11.067 1.00 76.75 91 HIS A CA 1
ATOM 742 C C . HIS A 1 91 ? -14.157 7.958 9.822 1.00 76.75 91 HIS A C 1
ATOM 744 O O . HIS A 1 91 ? -14.147 6.733 9.879 1.00 76.75 91 HIS A O 1
ATOM 750 N N . ALA A 1 92 ? -14.203 8.644 8.687 1.00 72.56 92 ALA A N 1
ATOM 751 C CA . ALA A 1 92 ? -14.051 8.073 7.367 1.00 72.56 92 ALA A CA 1
ATOM 752 C C . ALA A 1 92 ? -13.041 8.924 6.597 1.00 72.56 92 ALA A C 1
ATOM 754 O O . ALA A 1 92 ? -13.117 10.156 6.618 1.00 72.56 92 ALA A O 1
ATOM 755 N N . TYR A 1 93 ? -12.103 8.278 5.916 1.00 69.12 93 TYR A N 1
ATOM 756 C CA . TYR A 1 93 ? -11.161 8.946 5.032 1.00 69.12 93 TYR A CA 1
ATOM 757 C C . TYR A 1 93 ? -11.169 8.278 3.658 1.00 69.12 93 TYR A C 1
ATOM 759 O O . TYR A 1 93 ? -10.741 7.134 3.510 1.00 69.12 93 TYR A O 1
ATOM 767 N N . GLY A 1 94 ? -11.675 9.006 2.661 1.00 59.50 94 GLY A N 1
ATOM 768 C CA . GLY A 1 94 ? -11.617 8.634 1.246 1.00 59.50 94 GLY A CA 1
ATOM 769 C C . GLY A 1 94 ? -10.446 9.301 0.516 1.00 59.50 94 GLY A C 1
ATOM 770 O O . GLY A 1 94 ? -9.805 10.199 1.056 1.00 59.50 94 GLY A O 1
ATOM 771 N N . ASN A 1 95 ? -10.200 8.894 -0.735 1.00 64.38 95 ASN A N 1
ATOM 772 C CA . ASN A 1 95 ? -9.164 9.446 -1.630 1.00 64.38 95 ASN A CA 1
ATOM 773 C C . ASN A 1 95 ? -7.706 9.207 -1.198 1.00 64.38 95 ASN A C 1
ATOM 775 O O . ASN A 1 95 ? -6.836 10.042 -1.453 1.00 64.38 95 ASN A O 1
ATOM 779 N N . ALA A 1 96 ? -7.402 8.063 -0.586 1.00 61.66 96 ALA A N 1
ATOM 780 C CA . ALA A 1 96 ? -6.016 7.684 -0.326 1.00 61.66 96 ALA A CA 1
ATOM 781 C C . ALA A 1 96 ? -5.446 6.793 -1.449 1.00 61.66 96 ALA A C 1
ATOM 783 O O . ALA A 1 96 ? -6.182 5.981 -2.011 1.00 61.66 96 ALA A O 1
ATOM 784 N N . PRO A 1 97 ? -4.133 6.866 -1.745 1.00 63.03 97 PRO A N 1
ATOM 785 C CA . PRO A 1 97 ? -3.498 6.003 -2.743 1.00 63.03 97 PRO A CA 1
ATOM 786 C C . PRO A 1 97 ? -3.557 4.506 -2.407 1.00 63.03 97 PRO A C 1
ATOM 788 O O . PRO A 1 97 ? -3.455 3.681 -3.310 1.00 63.03 97 PRO A O 1
ATOM 791 N N . THR A 1 98 ? -3.678 4.157 -1.118 1.00 64.12 98 THR A N 1
ATOM 792 C CA . THR A 1 98 ? -3.827 2.777 -0.629 1.00 64.12 98 THR A CA 1
ATOM 793 C C . THR A 1 98 ? -4.694 2.729 0.644 1.00 64.12 98 THR A C 1
ATOM 795 O O . THR A 1 98 ? -4.807 3.748 1.335 1.00 64.12 98 THR A O 1
ATOM 798 N N . PRO A 1 99 ? -5.255 1.558 1.011 1.00 64.25 99 PRO A N 1
ATOM 799 C CA . PRO A 1 99 ? -5.976 1.368 2.274 1.00 64.25 99 PRO A CA 1
ATOM 800 C C . PRO A 1 99 ? -5.162 1.749 3.519 1.00 64.25 99 PRO A C 1
ATOM 802 O O . PRO A 1 99 ? -5.687 2.431 4.393 1.00 64.25 99 PRO A O 1
ATOM 805 N N . ALA A 1 100 ? -3.867 1.413 3.564 1.00 66.38 100 ALA A N 1
ATOM 806 C CA . ALA A 1 100 ? -2.975 1.797 4.663 1.00 66.38 100 ALA A CA 1
ATOM 807 C C . ALA A 1 100 ? -2.856 3.324 4.832 1.00 66.38 100 ALA A C 1
ATOM 809 O O . ALA A 1 100 ? -2.891 3.828 5.952 1.00 66.38 100 ALA A O 1
ATOM 810 N N . HIS A 1 101 ? -2.782 4.079 3.727 1.00 64.81 101 HIS A N 1
ATOM 811 C CA . HIS A 1 101 ? -2.775 5.546 3.781 1.00 64.81 101 HIS A CA 1
ATOM 812 C C . HIS A 1 101 ? -4.116 6.103 4.273 1.00 64.81 101 HIS A C 1
ATOM 814 O O . HIS A 1 101 ? -4.130 7.071 5.031 1.00 64.81 101 HIS A O 1
ATOM 820 N N . ALA A 1 102 ? -5.236 5.496 3.863 1.00 64.06 102 ALA A N 1
ATOM 821 C CA . ALA A 1 102 ? -6.556 5.897 4.343 1.00 64.06 102 ALA A CA 1
ATOM 822 C C . ALA A 1 102 ? -6.710 5.630 5.849 1.00 64.06 102 ALA A C 1
ATOM 824 O O . ALA A 1 102 ? -7.189 6.502 6.571 1.00 64.06 102 ALA A O 1
ATOM 825 N N . LEU A 1 103 ? -6.272 4.459 6.325 1.00 66.12 103 LEU A N 1
ATOM 826 C CA . LEU A 1 103 ? -6.348 4.069 7.733 1.00 66.12 103 LEU A CA 1
ATOM 827 C C . LEU A 1 103 ? -5.447 4.951 8.609 1.00 66.12 103 LEU A C 1
ATOM 829 O O . LEU A 1 103 ? -5.914 5.498 9.603 1.00 66.12 103 LEU A O 1
ATOM 833 N N . LEU A 1 104 ? -4.199 5.188 8.192 1.00 69.44 104 LEU A N 1
ATOM 834 C CA . LEU A 1 104 ? -3.278 6.097 8.880 1.00 69.44 104 LEU A CA 1
ATOM 835 C C . LEU A 1 104 ? -3.860 7.515 9.005 1.00 69.44 104 LEU A C 1
ATOM 837 O O . LEU A 1 104 ? -3.830 8.105 10.084 1.00 69.44 104 LEU A O 1
ATOM 841 N N . ALA A 1 105 ? -4.425 8.055 7.921 1.00 71.12 105 ALA A N 1
ATOM 842 C CA . ALA A 1 105 ? -5.040 9.381 7.927 1.00 71.12 105 ALA A CA 1
ATOM 843 C C . ALA A 1 105 ? -6.282 9.453 8.833 1.00 71.12 105 ALA A C 1
ATOM 845 O O . ALA A 1 105 ? -6.500 10.470 9.495 1.00 71.12 105 ALA A O 1
ATOM 846 N N . ALA A 1 106 ? -7.083 8.384 8.886 1.00 62.56 106 ALA A N 1
ATOM 847 C CA . ALA A 1 106 ? -8.232 8.294 9.781 1.00 62.56 106 ALA A CA 1
ATOM 848 C C . ALA A 1 106 ? -7.804 8.246 11.260 1.00 62.56 106 ALA A C 1
ATOM 850 O O . ALA A 1 106 ? -8.363 8.987 12.068 1.00 62.56 106 ALA A O 1
ATOM 851 N N . CYS A 1 107 ? -6.787 7.449 11.606 1.00 68.12 107 CYS A N 1
ATOM 852 C CA . CYS A 1 107 ? -6.268 7.348 12.975 1.00 68.12 107 CYS A CA 1
ATOM 853 C C . CYS A 1 107 ? -5.611 8.653 13.456 1.00 68.12 107 CYS A C 1
ATOM 855 O O . CYS A 1 107 ? -5.845 9.075 14.587 1.00 68.12 107 CYS A O 1
ATOM 857 N N . LEU A 1 108 ? -4.837 9.337 12.602 1.00 69.00 108 LEU A N 1
ATOM 858 C CA . LEU A 1 108 ? -4.230 10.631 12.949 1.00 69.00 108 LEU A CA 1
ATOM 859 C C . LEU A 1 108 ? -5.288 11.709 13.220 1.00 69.00 108 LEU A C 1
ATOM 861 O O . LEU A 1 108 ? -5.201 12.403 14.229 1.00 69.00 108 LEU A O 1
ATOM 865 N N . LYS A 1 109 ? -6.330 11.794 12.382 1.00 66.81 109 LYS A N 1
ATOM 866 C CA . LYS A 1 109 ? -7.461 12.707 12.619 1.00 66.81 109 LYS A CA 1
ATOM 867 C C . LYS A 1 109 ? -8.221 12.390 13.905 1.00 66.81 109 LYS A C 1
ATOM 869 O O . LYS A 1 109 ? -8.615 13.315 14.607 1.00 66.81 109 LYS A O 1
ATOM 874 N N . ALA A 1 110 ? -8.425 11.108 14.213 1.00 61.38 110 ALA A N 1
ATOM 875 C CA . ALA A 1 110 ? -9.075 10.693 15.456 1.00 61.38 110 ALA A CA 1
ATOM 876 C C . ALA A 1 110 ? -8.307 11.191 16.688 1.00 61.38 110 ALA A C 1
ATOM 878 O O . ALA A 1 110 ? -8.909 11.684 17.638 1.00 61.38 110 ALA A O 1
ATOM 879 N N . LYS A 1 111 ? -6.972 11.106 16.643 1.00 67.88 111 LYS A N 1
ATOM 880 C CA . LYS A 1 111 ? -6.098 11.606 17.703 1.00 67.88 111 LYS A CA 1
ATOM 881 C C . LYS A 1 111 ? -6.171 13.128 17.851 1.00 67.88 111 LYS A C 1
ATOM 883 O O . LYS A 1 111 ? -6.370 13.609 18.958 1.00 67.88 111 LYS A O 1
ATOM 888 N N . GLU A 1 112 ? -6.071 13.877 16.751 1.00 70.88 112 GLU A N 1
ATOM 889 C CA . GLU A 1 112 ? -6.163 15.348 16.774 1.00 70.88 112 GLU A CA 1
ATOM 890 C C . GLU A 1 112 ? -7.465 15.854 17.414 1.00 70.88 112 GLU A C 1
ATOM 892 O O . GLU A 1 112 ? -7.460 16.884 18.078 1.00 70.88 112 GLU A O 1
ATOM 897 N N . GLN A 1 113 ? -8.575 15.131 17.235 1.00 64.69 113 GLN A N 1
ATOM 898 C CA . GLN A 1 113 ? -9.865 15.480 17.837 1.00 64.69 113 GLN A CA 1
ATOM 899 C C . GLN A 1 113 ? -10.011 15.066 19.301 1.00 64.69 113 GLN A C 1
ATOM 901 O O . GLN A 1 113 ? -10.864 15.611 19.991 1.00 64.69 113 GLN A O 1
ATOM 906 N N . ALA A 1 114 ? -9.229 14.092 19.765 1.00 59.59 114 ALA A N 1
ATOM 907 C CA . ALA A 1 114 ? -9.199 13.697 21.170 1.00 59.59 114 ALA A CA 1
ATOM 908 C C . ALA A 1 114 ? -8.291 14.614 22.011 1.00 59.59 114 ALA A C 1
ATOM 910 O O . ALA A 1 114 ? -8.520 14.763 23.208 1.00 59.59 114 ALA A O 1
ATOM 911 N N . ASP A 1 115 ? -7.276 15.215 21.383 1.00 64.88 115 ASP A N 1
ATOM 912 C CA . ASP A 1 115 ? -6.303 16.108 22.024 1.00 64.88 115 ASP A CA 1
ATOM 913 C C . ASP A 1 115 ? -6.767 17.589 22.089 1.00 64.88 115 ASP A C 1
ATOM 915 O O . ASP A 1 115 ? -6.077 18.411 22.700 1.00 64.88 115 ASP A O 1
ATOM 919 N N . GLY A 1 116 ? -7.897 17.946 21.459 1.00 48.06 116 GLY A N 1
ATOM 920 C CA . GLY A 1 116 ? -8.472 19.304 21.414 1.00 48.06 116 GLY A CA 1
ATOM 921 C C . GLY A 1 116 ? -9.751 19.456 22.227 1.00 48.06 116 GLY A C 1
ATOM 922 O O . GLY A 1 116 ? -9.930 20.550 22.811 1.00 48.06 116 GLY A O 1
#

Foldseek 3Di:
DPDPVVVLVVVLCVVQPQQDDDDDDDPPPDDPPPVSVVSNVCCVCPPVVVSVCVVCQVVLQVVLVVLQDPQKDWDQDPQWIFIGHPNHTDDIAHDDPGNSRRSNVRSVVSVVVVVD

Radius of gyration: 19.75 Å; chains: 1; bounding box: 46×45×46 Å

pLDDT: mean 73.28, std 9.67, range [44.56, 90.38]

Secondary structure (DSSP, 8-state):
---HHHHHHHHHHHHSPPPP----PPPTT-----HHHHHHHHIIIIIIHHHHHHHTHHHHHHHHHTTSPTTEEEEEETTEEEEEETTEEEEEEE--SSHHHHHHHHHHHHHHHH--

Sequence (116 aa):
MTDIRQALEEAFKVIHPEPPYSWKPLPVGDVITDPAVKAHRYWLYNVQGRFYRFLDAEAWTDAAMMLVPEGWEWAYLDNAAIVREAGTLKHAYGNAPTPAHALLAACLKAKEQADG